Protein AF-A0AA40CIB0-F1 (afdb_monomer_lite)

Sequence (76 aa):
MREFLLPAQTHIKPRSLALSGIGGVGKTQTALESVYQSKTEFDIIFWAAADTLLKLNQAFASFGSALGLAIGVTGW

Structure (mmCIF, N/CA/C/O backbone):
data_AF-A0AA40CIB0-F1
#
_entry.id   AF-A0AA40CIB0-F1
#
loop_
_atom_site.group_PDB
_atom_site.id
_atom_site.type_symbol
_atom_site.label_atom_id
_atom_site.label_alt_id
_atom_site.label_comp_id
_atom_site.label_asym_id
_atom_site.label_entity_id
_atom_site.label_seq_id
_atom_site.pdbx_PDB_ins_code
_atom_site.Cartn_x
_atom_site.Cartn_y
_atom_site.Cartn_z
_atom_site.occupancy
_atom_site.B_iso_or_equiv
_atom_site.auth_seq_id
_atom_site.auth_comp_id
_atom_site.auth_asym_id
_atom_site.auth_atom_id
_atom_site.pdbx_PDB_model_num
ATOM 1 N N . MET A 1 1 ? -20.945 17.266 -4.332 1.00 50.91 1 MET A N 1
ATOM 2 C CA . MET A 1 1 ? -19.680 16.511 -4.121 1.00 50.91 1 MET A CA 1
ATOM 3 C C . MET A 1 1 ? -19.665 15.658 -2.835 1.00 50.91 1 MET A C 1
ATOM 5 O O . MET A 1 1 ? -18.644 15.054 -2.551 1.00 50.91 1 MET A O 1
ATOM 9 N N . ARG A 1 2 ? -20.770 15.546 -2.069 1.00 47.19 2 ARG A N 1
ATOM 10 C CA . ARG A 1 2 ? -20.856 14.737 -0.827 1.00 47.19 2 ARG A CA 1
ATOM 11 C C . ARG A 1 2 ? -21.729 13.475 -0.944 1.00 47.19 2 ARG A C 1
ATOM 13 O O . ARG A 1 2 ? -21.971 12.801 0.042 1.00 47.19 2 ARG A O 1
ATOM 20 N N . GLU A 1 3 ? -22.188 13.141 -2.146 1.00 52.22 3 GLU A N 1
ATOM 21 C CA . GLU A 1 3 ? -23.253 12.141 -2.341 1.00 52.22 3 GLU A CA 1
ATOM 22 C C . GLU A 1 3 ? -22.735 10.748 -2.723 1.00 52.22 3 GLU A C 1
ATOM 24 O O . GLU A 1 3 ? -23.512 9.816 -2.879 1.00 52.22 3 GLU A O 1
ATOM 29 N N . PHE A 1 4 ? -21.417 10.563 -2.842 1.00 54.59 4 PHE A N 1
ATOM 30 C CA . PHE A 1 4 ? -20.851 9.280 -3.271 1.00 54.59 4 PHE A CA 1
ATOM 31 C C . PHE A 1 4 ? -20.592 8.294 -2.116 1.00 54.59 4 PHE A C 1
ATOM 33 O O . PHE A 1 4 ? -20.173 7.164 -2.370 1.00 54.59 4 PHE A O 1
ATOM 40 N N . LEU A 1 5 ? -20.802 8.689 -0.854 1.00 53.53 5 LEU A N 1
ATOM 41 C CA . LEU A 1 5 ? -20.299 7.952 0.318 1.00 53.53 5 LEU A CA 1
ATOM 42 C C . LEU A 1 5 ? -21.363 7.278 1.202 1.00 53.53 5 LEU A C 1
ATOM 44 O O . LEU A 1 5 ? -21.031 6.881 2.310 1.00 53.53 5 LEU A O 1
ATOM 48 N N . LEU A 1 6 ? -22.607 7.080 0.748 1.00 52.47 6 LEU A N 1
ATOM 49 C CA . LEU A 1 6 ? -23.583 6.294 1.524 1.00 52.47 6 LEU A CA 1
ATOM 50 C C . LEU A 1 6 ? -24.090 5.063 0.752 1.00 5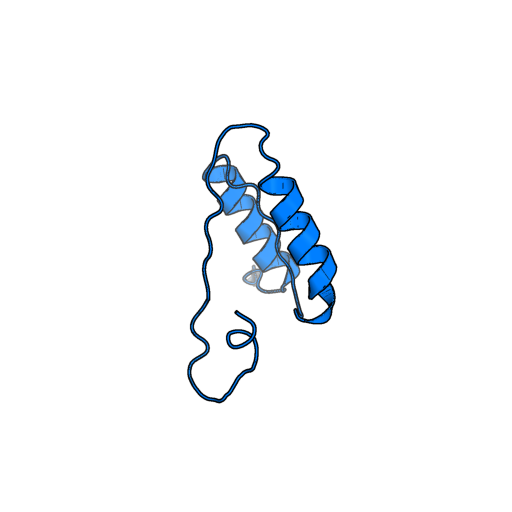2.47 6 LEU A C 1
ATOM 52 O O . LEU A 1 6 ? -24.449 5.186 -0.422 1.00 52.47 6 LEU A O 1
ATOM 56 N N . PRO A 1 7 ? -24.121 3.870 1.379 1.00 55.03 7 PRO A N 1
ATOM 57 C CA . PRO A 1 7 ? -24.465 2.627 0.707 1.00 55.03 7 PRO A CA 1
ATOM 58 C C . PRO A 1 7 ? -25.982 2.412 0.722 1.00 55.03 7 PRO A C 1
ATOM 60 O O . PRO A 1 7 ? -26.539 1.816 1.640 1.00 55.03 7 PRO A O 1
ATOM 63 N N . ALA A 1 8 ? -26.663 2.865 -0.329 1.00 48.34 8 ALA A N 1
ATOM 64 C CA . ALA A 1 8 ? -28.004 2.391 -0.653 1.00 48.34 8 ALA A CA 1
ATOM 65 C C . ALA A 1 8 ? -27.893 1.197 -1.620 1.00 48.34 8 ALA A C 1
ATOM 67 O O . ALA A 1 8 ? -27.731 1.376 -2.818 1.00 48.34 8 ALA A O 1
ATOM 68 N N . GLN A 1 9 ? -27.916 -0.003 -1.035 1.00 54.88 9 GLN A N 1
ATOM 69 C CA . GLN A 1 9 ? -28.302 -1.315 -1.580 1.00 54.88 9 GLN A CA 1
ATOM 70 C C . GLN A 1 9 ? -27.802 -1.769 -2.982 1.00 54.88 9 GLN A C 1
ATOM 72 O O . GLN A 1 9 ? -28.080 -1.189 -4.025 1.00 54.88 9 GLN A O 1
ATOM 77 N N . THR A 1 10 ? -27.190 -2.966 -2.975 1.00 51.31 10 THR A N 1
ATOM 78 C CA . THR A 1 10 ? -27.199 -3.987 -4.051 1.00 51.31 10 THR A CA 1
ATOM 79 C C . THR A 1 10 ? -26.443 -3.708 -5.354 1.00 51.31 10 THR A C 1
ATOM 81 O O . THR A 1 10 ? -26.999 -3.752 -6.440 1.00 51.31 10 THR A O 1
ATOM 84 N N . HIS A 1 11 ? -25.132 -3.505 -5.236 1.00 53.25 11 HIS A N 1
ATOM 85 C CA . HIS A 1 11 ? -24.079 -4.091 -6.082 1.00 53.25 11 HIS A CA 1
ATOM 86 C C . HIS A 1 11 ? -22.763 -3.575 -5.490 1.00 53.25 11 HIS A C 1
ATOM 88 O O . HIS A 1 11 ? -22.462 -2.387 -5.605 1.00 53.25 11 HIS A O 1
ATOM 94 N N . ILE A 1 12 ? -21.976 -4.427 -4.824 1.00 61.81 12 ILE A N 1
ATOM 95 C CA . ILE A 1 12 ? -20.650 -4.025 -4.326 1.00 61.81 12 ILE A CA 1
ATOM 96 C C . ILE A 1 12 ? -19.718 -3.960 -5.539 1.00 61.81 12 ILE A C 1
ATOM 98 O O . ILE A 1 12 ? -18.960 -4.883 -5.824 1.00 61.81 12 ILE A O 1
ATOM 102 N N . LYS A 1 13 ? -19.842 -2.898 -6.339 1.00 75.38 13 LYS A N 1
ATOM 103 C CA . LYS A 1 13 ? -18.935 -2.650 -7.453 1.00 75.38 13 LYS A CA 1
ATOM 104 C C . LYS A 1 13 ? -17.642 -2.072 -6.875 1.00 75.38 13 LYS A C 1
ATOM 106 O O . LYS A 1 13 ? -17.708 -1.032 -6.213 1.00 75.38 13 LYS A O 1
ATOM 111 N N . PRO A 1 14 ? -16.476 -2.689 -7.131 1.00 80.50 14 PRO A N 1
ATOM 112 C CA . PRO A 1 14 ? -15.212 -2.115 -6.701 1.00 80.50 14 PRO A CA 1
ATOM 113 C C . PRO A 1 14 ? -15.032 -0.736 -7.346 1.00 80.50 14 PRO A C 1
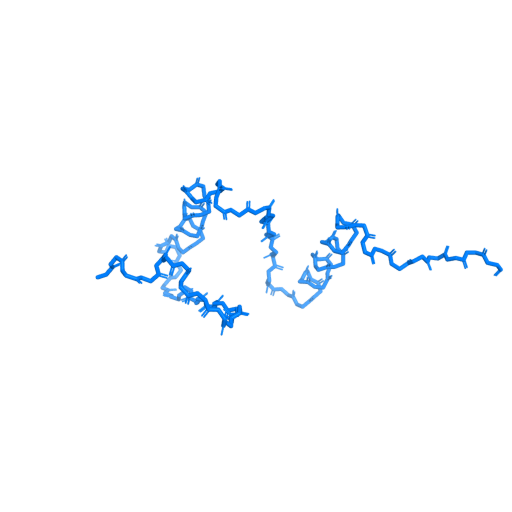ATOM 115 O O . PRO A 1 14 ? -15.259 -0.555 -8.547 1.00 80.50 14 PRO A O 1
ATOM 118 N N . ARG A 1 15 ? -14.650 0.252 -6.534 1.00 88.69 15 ARG A N 1
ATOM 119 C CA . ARG A 1 15 ? -14.290 1.596 -6.998 1.00 88.69 15 ARG A CA 1
ATOM 120 C C . ARG A 1 15 ? -12.783 1.639 -7.231 1.00 88.69 15 ARG A C 1
ATOM 122 O O . ARG A 1 15 ? -12.022 1.148 -6.406 1.00 88.69 15 ARG A O 1
ATOM 129 N N . SER A 1 16 ? -12.359 2.226 -8.346 1.00 89.94 16 SER A N 1
ATOM 130 C CA . SER A 1 16 ? -10.947 2.417 -8.685 1.00 89.94 16 SER A CA 1
ATOM 131 C C . SER A 1 16 ? -10.703 3.886 -9.012 1.00 89.94 16 SER A C 1
ATOM 133 O O . SER A 1 16 ? -11.531 4.520 -9.668 1.00 89.94 16 SER A O 1
ATOM 135 N N . LEU A 1 17 ? -9.586 4.424 -8.527 1.00 91.12 17 LEU A N 1
ATOM 136 C CA . LEU A 1 17 ? -9.156 5.800 -8.745 1.00 91.12 17 LEU A CA 1
ATOM 137 C C . LEU A 1 17 ? -7.665 5.797 -9.085 1.00 91.12 17 LEU A C 1
ATOM 139 O O . LEU A 1 17 ? -6.875 5.156 -8.395 1.00 91.12 17 LEU A O 1
ATOM 143 N N . ALA A 1 18 ? -7.282 6.544 -10.119 1.00 92.00 18 ALA A N 1
ATOM 144 C CA . ALA A 1 18 ? -5.888 6.774 -10.476 1.00 92.00 18 ALA A CA 1
ATOM 145 C C . ALA A 1 18 ? -5.510 8.232 -10.185 1.00 92.00 18 ALA A C 1
ATOM 147 O O . ALA A 1 18 ? -6.201 9.155 -10.614 1.00 92.00 18 ALA A O 1
ATOM 148 N N . LEU A 1 19 ? -4.399 8.439 -9.475 1.00 91.38 19 LEU A N 1
ATOM 149 C CA . LEU A 1 19 ? -3.802 9.759 -9.268 1.00 91.38 19 LEU A CA 1
ATOM 150 C C . LEU A 1 19 ? -2.639 9.935 -10.250 1.00 91.38 19 LEU A C 1
ATOM 152 O O . LEU A 1 19 ? -1.633 9.233 -10.157 1.00 91.38 19 LEU A O 1
ATOM 156 N N . SER A 1 20 ? -2.755 10.885 -11.178 1.00 91.25 20 SER A N 1
ATOM 157 C CA . SER A 1 20 ? -1.742 11.181 -12.200 1.00 91.25 20 SER A CA 1
ATOM 158 C C . SER A 1 20 ? -1.342 12.654 -12.181 1.00 91.25 20 SER A C 1
ATOM 160 O O . SER A 1 20 ? -2.167 13.522 -11.919 1.00 91.25 20 SER A O 1
ATOM 162 N N . GLY A 1 21 ? -0.077 12.948 -12.474 1.00 90.88 21 GLY A N 1
ATOM 163 C CA . GLY A 1 21 ? 0.450 14.312 -12.473 1.00 90.88 21 GLY A CA 1
ATOM 164 C C . GLY A 1 21 ? 1.972 14.334 -12.416 1.00 90.88 21 GLY A C 1
ATOM 165 O O . GLY A 1 21 ? 2.608 13.282 -12.290 1.00 90.88 21 GLY A O 1
ATOM 166 N N . ILE A 1 22 ? 2.545 15.534 -12.464 1.00 93.12 22 ILE A N 1
ATOM 167 C CA . ILE A 1 22 ? 3.996 15.771 -12.482 1.00 93.12 22 ILE A CA 1
ATOM 168 C C . ILE A 1 22 ? 4.684 15.084 -11.283 1.00 93.12 22 ILE A C 1
ATOM 170 O O . ILE A 1 22 ? 4.085 14.864 -10.222 1.00 93.12 22 ILE A O 1
ATOM 174 N N . GLY A 1 23 ? 5.938 14.665 -11.465 1.00 90.69 23 GLY A N 1
ATOM 175 C CA . GLY A 1 23 ? 6.765 14.128 -10.381 1.00 90.69 23 GLY A CA 1
ATOM 176 C C . GLY A 1 23 ? 6.830 15.102 -9.200 1.00 90.69 23 GLY A C 1
ATOM 177 O O . GLY A 1 23 ? 6.875 16.310 -9.392 1.00 90.69 23 GLY A O 1
ATOM 178 N N . GLY A 1 24 ? 6.772 14.593 -7.969 1.00 90.62 24 GLY A N 1
ATOM 179 C CA . GLY A 1 24 ? 6.866 15.437 -6.770 1.00 90.62 24 GLY A CA 1
ATOM 180 C C . GLY A 1 24 ? 5.612 16.239 -6.392 1.00 90.62 24 GLY A C 1
ATOM 181 O O . GLY A 1 24 ? 5.603 16.828 -5.323 1.00 90.62 24 GLY A O 1
ATOM 182 N N . VAL A 1 25 ? 4.517 16.205 -7.167 1.00 92.38 25 VAL A N 1
ATOM 183 C CA . VAL A 1 25 ? 3.260 16.932 -6.840 1.00 92.38 25 VAL A CA 1
ATOM 184 C C . VAL A 1 25 ? 2.513 16.400 -5.596 1.00 92.38 25 VAL A C 1
ATOM 186 O O . VAL A 1 25 ? 1.439 16.880 -5.263 1.00 92.38 25 VAL A O 1
ATOM 189 N N . GLY A 1 26 ? 3.048 15.379 -4.917 1.00 92.81 26 GLY A N 1
ATOM 190 C CA . GLY A 1 26 ? 2.470 14.861 -3.671 1.00 92.81 26 GLY A CA 1
ATOM 191 C C . GLY A 1 26 ? 1.455 13.722 -3.813 1.00 92.81 26 GLY A C 1
ATOM 192 O O . GLY A 1 26 ? 0.843 13.356 -2.822 1.00 92.81 26 GLY A O 1
ATOM 193 N N . LYS A 1 27 ? 1.305 13.090 -4.989 1.00 95.00 27 LYS A N 1
ATOM 194 C CA . LYS A 1 27 ? 0.330 11.992 -5.228 1.00 95.00 27 LYS A CA 1
ATOM 195 C C . LYS A 1 27 ? 0.334 10.906 -4.142 1.00 95.00 27 LYS A C 1
ATOM 197 O O . LYS A 1 27 ? -0.717 10.535 -3.630 1.00 95.00 27 LYS A O 1
ATOM 202 N N . THR A 1 28 ? 1.523 10.420 -3.779 1.00 92.25 28 THR A N 1
ATOM 203 C CA . THR A 1 28 ? 1.693 9.402 -2.731 1.00 92.25 28 THR A CA 1
ATOM 204 C C . THR A 1 28 ? 1.255 9.922 -1.364 1.00 92.25 28 THR A C 1
ATOM 206 O O . THR A 1 28 ? 0.611 9.201 -0.611 1.00 92.25 28 THR A O 1
ATOM 209 N N . GLN A 1 29 ? 1.560 11.183 -1.055 1.00 93.12 29 GLN A N 1
ATOM 210 C CA . GLN A 1 29 ? 1.193 11.810 0.212 1.00 93.12 29 GLN A CA 1
ATOM 211 C C . GLN A 1 29 ? -0.320 12.026 0.316 1.00 93.12 29 GLN A C 1
ATOM 213 O O . GLN A 1 29 ? -0.897 11.7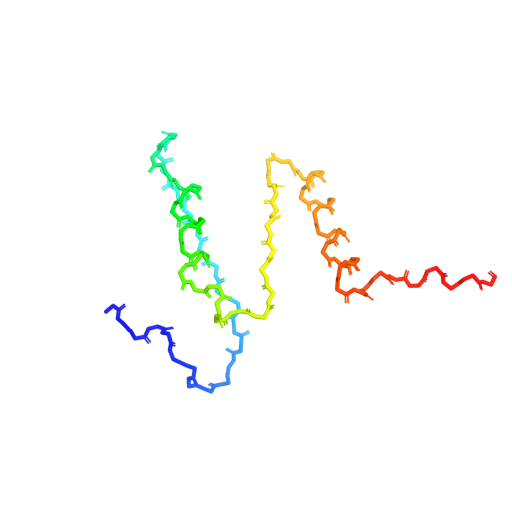15 1.352 1.00 93.12 29 GLN A O 1
ATOM 218 N N . THR A 1 30 ? -0.976 12.458 -0.764 1.00 93.56 30 THR A N 1
ATOM 219 C CA . THR A 1 30 ? -2.441 12.584 -0.824 1.00 93.56 30 THR A CA 1
ATOM 220 C C . THR A 1 30 ? -3.133 11.233 -0.624 1.00 93.56 30 THR A C 1
ATOM 222 O O . THR A 1 30 ? -4.105 11.145 0.121 1.00 93.56 30 THR A O 1
ATOM 225 N N . ALA A 1 31 ? -2.629 10.162 -1.249 1.00 92.25 31 ALA A N 1
ATOM 226 C CA . ALA A 1 31 ? -3.175 8.819 -1.051 1.00 92.25 31 ALA A CA 1
ATOM 227 C C . ALA A 1 31 ? -3.039 8.357 0.410 1.00 92.25 31 ALA A C 1
ATOM 229 O O . ALA A 1 31 ? -3.997 7.840 0.981 1.00 92.25 31 ALA A O 1
ATOM 230 N N . LEU A 1 32 ? -1.876 8.586 1.032 1.00 93.25 32 LEU A N 1
ATOM 231 C CA . LEU A 1 32 ? -1.651 8.264 2.443 1.00 93.25 32 LEU A CA 1
ATOM 232 C C . LEU A 1 32 ? -2.581 9.054 3.367 1.00 93.25 32 LEU A C 1
ATOM 234 O O . LEU A 1 32 ? -3.203 8.470 4.249 1.00 93.25 32 LEU A O 1
ATOM 238 N N . GLU A 1 33 ? -2.710 10.362 3.158 1.00 93.31 33 GLU A N 1
ATOM 239 C CA . GLU A 1 33 ? -3.604 11.209 3.948 1.00 93.31 33 GLU A CA 1
ATOM 240 C C . GLU A 1 33 ? -5.060 10.733 3.862 1.00 93.31 33 GLU A C 1
ATOM 242 O O . GLU A 1 33 ? -5.714 10.587 4.895 1.00 93.31 33 GLU A O 1
ATOM 247 N N . SER A 1 34 ? -5.542 10.405 2.659 1.00 90.19 34 SER A N 1
ATOM 248 C CA . SER A 1 34 ? -6.892 9.860 2.469 1.00 90.19 34 SER A CA 1
ATOM 249 C C . SER A 1 34 ? -7.101 8.559 3.243 1.00 90.19 34 SER A C 1
ATOM 251 O O . SER A 1 34 ? -8.155 8.370 3.847 1.00 90.19 34 SER A O 1
ATOM 253 N N . VAL A 1 35 ? -6.103 7.671 3.256 1.00 92.12 35 VAL A N 1
ATOM 254 C CA . VAL A 1 35 ? -6.158 6.427 4.033 1.00 92.12 35 VAL A CA 1
ATOM 255 C C . VAL A 1 35 ? -6.213 6.727 5.528 1.00 92.12 35 VAL A C 1
ATOM 257 O O . VAL A 1 35 ? -7.033 6.146 6.230 1.00 92.12 35 VAL A O 1
ATOM 260 N N . TYR A 1 36 ? -5.385 7.645 6.030 1.00 91.94 36 TYR A N 1
ATOM 261 C CA . TYR A 1 36 ? -5.377 7.993 7.453 1.00 91.94 36 TYR A CA 1
ATOM 262 C C . TYR A 1 36 ? -6.694 8.617 7.924 1.00 91.94 36 TYR A C 1
ATOM 264 O O . TYR A 1 36 ? -7.127 8.311 9.037 1.00 91.94 36 TYR A O 1
ATOM 272 N N . GLN A 1 37 ? -7.326 9.455 7.097 1.00 91.06 37 GLN A N 1
ATOM 273 C CA . GLN A 1 37 ? -8.609 10.091 7.414 1.00 91.06 37 GLN A CA 1
ATOM 274 C C . GLN A 1 37 ? -9.765 9.083 7.458 1.00 91.06 37 GLN A C 1
ATOM 276 O O . GLN A 1 37 ? -10.617 9.186 8.336 1.00 91.06 37 GLN A O 1
ATOM 281 N N . SER A 1 38 ? -9.755 8.083 6.574 1.00 87.75 38 SER A N 1
ATOM 282 C CA . SER A 1 38 ? -10.836 7.095 6.442 1.00 87.75 38 SER A CA 1
ATOM 283 C C . SER A 1 38 ? -10.492 5.712 6.995 1.00 87.75 38 SER A C 1
ATOM 285 O O . SER A 1 38 ? -11.218 4.752 6.756 1.00 87.75 38 SER A O 1
ATOM 287 N N . LYS A 1 39 ? -9.399 5.561 7.753 1.00 87.69 39 LYS A N 1
ATOM 288 C CA . LYS A 1 39 ? -8.922 4.242 8.216 1.00 87.69 39 LYS A CA 1
ATOM 289 C C . LYS A 1 39 ? -9.953 3.453 9.025 1.00 87.69 39 LYS A C 1
ATOM 291 O O . LYS A 1 39 ? -9.880 2.236 9.068 1.00 87.69 39 LYS A O 1
ATOM 296 N N . THR A 1 40 ? -10.878 4.142 9.695 1.00 90.81 40 THR A N 1
ATOM 297 C CA . THR A 1 40 ? -11.935 3.528 10.512 1.00 90.81 40 THR A CA 1
ATOM 298 C C . THR A 1 40 ? -13.124 3.044 9.685 1.00 90.81 40 THR A C 1
ATOM 300 O O . THR A 1 40 ? -14.007 2.394 10.228 1.00 90.81 40 THR A O 1
ATOM 303 N N . GLU A 1 41 ? -13.173 3.385 8.397 1.00 90.94 41 GLU A N 1
ATOM 304 C CA . GLU A 1 41 ? -14.246 3.014 7.468 1.00 90.94 41 GLU A CA 1
ATOM 305 C C . GLU A 1 41 ? -13.945 1.707 6.714 1.00 90.94 41 GLU A C 1
ATOM 307 O O . GLU A 1 41 ? -14.805 1.205 5.993 1.00 90.94 41 GLU A O 1
ATOM 312 N N . PHE A 1 42 ? -12.736 1.154 6.865 1.00 89.12 42 PHE A N 1
ATOM 313 C CA . PHE A 1 42 ? -12.290 -0.057 6.179 1.00 89.12 42 PHE A CA 1
ATOM 314 C C . PHE A 1 42 ? -11.836 -1.115 7.182 1.00 89.12 42 PHE A C 1
ATOM 316 O O . PHE A 1 42 ? -11.060 -0.818 8.087 1.00 89.12 42 PHE A O 1
ATOM 323 N N . ASP A 1 43 ? -12.245 -2.367 6.969 1.00 91.56 43 ASP A N 1
ATOM 324 C CA . ASP A 1 43 ? -11.796 -3.493 7.796 1.00 91.56 43 ASP A CA 1
ATOM 325 C C . ASP A 1 43 ? -10.299 -3.778 7.603 1.00 91.56 43 ASP A C 1
ATOM 327 O O . ASP A 1 43 ? -9.587 -4.125 8.545 1.00 91.56 43 ASP A O 1
ATOM 331 N N . ILE A 1 44 ? -9.817 -3.652 6.360 1.00 91.69 44 ILE A N 1
ATOM 332 C CA . ILE A 1 44 ? -8.450 -3.996 5.962 1.00 91.69 44 ILE A CA 1
ATOM 333 C C . ILE A 1 44 ? -7.969 -3.030 4.879 1.00 91.69 44 ILE A C 1
ATOM 335 O O . ILE A 1 44 ? -8.673 -2.760 3.906 1.00 91.69 44 ILE A O 1
ATOM 339 N N . ILE A 1 45 ? -6.735 -2.547 5.025 1.00 93.06 45 ILE A N 1
ATOM 340 C CA . ILE A 1 45 ? -6.056 -1.701 4.040 1.00 93.06 45 ILE A CA 1
ATOM 341 C C . ILE A 1 45 ? -4.767 -2.397 3.605 1.00 93.06 45 ILE A C 1
ATOM 343 O O . ILE A 1 45 ? -3.900 -2.687 4.428 1.00 93.06 45 ILE A O 1
ATOM 347 N N . PHE A 1 46 ? -4.621 -2.621 2.298 1.00 93.75 46 PHE A N 1
ATOM 348 C CA . PHE A 1 46 ? -3.403 -3.163 1.701 1.00 93.75 46 PHE A CA 1
ATOM 349 C C . PHE A 1 46 ? -2.627 -2.081 0.959 1.00 93.75 46 PHE A C 1
ATOM 351 O O . PHE A 1 46 ? -3.194 -1.318 0.178 1.00 93.75 46 PHE A O 1
ATOM 358 N N . TRP A 1 47 ? -1.312 -2.051 1.167 1.00 93.12 47 TRP A N 1
ATOM 359 C CA . TRP A 1 47 ? -0.402 -1.151 0.467 1.00 93.12 47 TRP A CA 1
ATOM 360 C C . TRP A 1 47 ? 0.616 -1.961 -0.334 1.00 93.12 47 TRP A C 1
ATOM 362 O O . TRP A 1 47 ? 1.414 -2.699 0.240 1.00 93.12 47 TRP A O 1
ATOM 372 N N . ALA A 1 48 ? 0.588 -1.835 -1.662 1.00 94.38 48 ALA A N 1
ATOM 373 C CA . ALA A 1 48 ? 1.473 -2.566 -2.565 1.00 94.38 48 ALA A CA 1
ATOM 374 C C . ALA A 1 48 ? 2.382 -1.612 -3.342 1.00 94.38 48 ALA A C 1
ATOM 376 O O . ALA A 1 48 ? 1.916 -0.652 -3.954 1.00 94.38 48 ALA A O 1
ATOM 377 N N . ALA A 1 49 ? 3.678 -1.920 -3.377 1.00 92.19 49 ALA A N 1
ATOM 378 C CA . ALA A 1 49 ? 4.591 -1.292 -4.323 1.00 92.19 49 ALA A CA 1
ATOM 379 C C . ALA A 1 49 ? 4.364 -1.891 -5.720 1.00 92.19 49 ALA A C 1
ATOM 381 O O . ALA A 1 49 ? 4.533 -3.094 -5.920 1.00 92.19 49 ALA A O 1
ATOM 382 N N . ALA A 1 50 ? 3.993 -1.047 -6.682 1.00 90.88 50 ALA A N 1
ATOM 383 C CA . ALA A 1 50 ? 3.651 -1.457 -8.045 1.00 90.88 50 ALA A CA 1
ATOM 384 C C . ALA A 1 50 ? 4.704 -1.042 -9.090 1.00 90.88 50 ALA A C 1
ATOM 386 O O . ALA A 1 50 ? 4.410 -1.033 -10.281 1.00 90.88 50 ALA A O 1
ATOM 387 N N . ASP A 1 51 ? 5.932 -0.704 -8.670 1.00 91.44 51 ASP A N 1
ATOM 388 C CA . ASP A 1 51 ? 7.001 -0.281 -9.593 1.00 91.44 51 ASP A CA 1
ATOM 389 C C . ASP A 1 51 ? 7.382 -1.381 -10.597 1.00 91.44 51 ASP A C 1
ATOM 391 O O . ASP A 1 51 ? 7.829 -1.097 -11.704 1.00 91.44 51 ASP A O 1
ATOM 395 N N . THR A 1 52 ? 7.239 -2.650 -10.198 1.00 96.44 52 THR A N 1
ATOM 396 C CA . THR A 1 52 ? 7.485 -3.818 -11.049 1.00 96.44 52 THR A CA 1
ATOM 397 C C . THR A 1 52 ? 6.435 -4.897 -10.801 1.00 96.44 52 THR A C 1
ATOM 399 O O . THR A 1 52 ? 5.908 -5.029 -9.693 1.00 96.44 52 THR A O 1
ATOM 402 N N . LEU A 1 53 ? 6.179 -5.728 -11.816 1.00 95.69 53 LEU A N 1
ATOM 403 C CA . LEU A 1 53 ? 5.272 -6.876 -11.698 1.00 95.69 53 LEU A CA 1
ATOM 404 C C . LEU A 1 53 ? 5.699 -7.846 -10.586 1.00 95.69 53 LEU A C 1
ATOM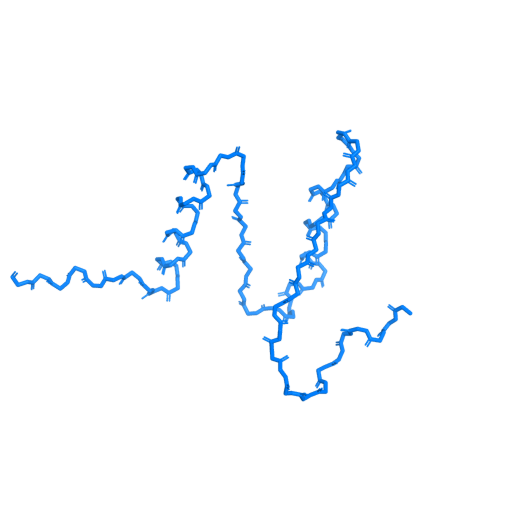 406 O O . LEU A 1 53 ? 4.852 -8.376 -9.875 1.00 95.69 53 LEU A O 1
ATOM 410 N N . LEU A 1 54 ? 7.008 -8.046 -10.400 1.00 96.06 54 LEU A N 1
ATOM 411 C CA . LEU A 1 54 ? 7.535 -8.918 -9.351 1.00 96.06 54 LEU A CA 1
ATOM 412 C C . LEU A 1 54 ? 7.167 -8.411 -7.950 1.00 96.06 54 LEU A C 1
ATOM 414 O O . LEU A 1 54 ? 6.641 -9.182 -7.151 1.00 96.06 54 LEU A O 1
ATOM 418 N N . LYS A 1 55 ? 7.401 -7.121 -7.669 1.00 95.94 55 LYS A N 1
ATOM 419 C CA . LYS A 1 55 ? 7.057 -6.510 -6.374 1.00 95.94 55 LYS A CA 1
ATOM 420 C C . LYS A 1 55 ? 5.557 -6.577 -6.108 1.00 95.94 55 LYS A C 1
ATOM 422 O O . LYS A 1 55 ? 5.144 -6.905 -4.998 1.00 95.94 55 LYS A O 1
ATOM 427 N N . LEU A 1 56 ? 4.753 -6.322 -7.140 1.00 95.75 56 LEU A N 1
ATOM 428 C CA . LEU A 1 56 ? 3.302 -6.387 -7.039 1.00 95.75 56 LEU A CA 1
ATOM 429 C C . LEU A 1 56 ? 2.831 -7.807 -6.695 1.00 95.75 56 LEU A C 1
ATOM 431 O O . LEU A 1 56 ? 2.069 -7.985 -5.748 1.00 95.75 56 LEU A O 1
ATOM 435 N N . ASN A 1 57 ? 3.336 -8.824 -7.399 1.00 95.12 57 ASN A N 1
ATOM 436 C CA . ASN A 1 57 ? 3.000 -10.227 -7.133 1.00 95.12 57 ASN A CA 1
ATOM 437 C C . ASN A 1 57 ? 3.417 -10.669 -5.722 1.00 95.12 57 ASN A C 1
ATOM 439 O O . ASN A 1 57 ? 2.656 -11.356 -5.042 1.00 95.12 57 ASN A O 1
ATOM 443 N N . GLN A 1 58 ? 4.597 -10.249 -5.257 1.00 94.94 58 GLN A N 1
ATOM 444 C CA . GLN A 1 58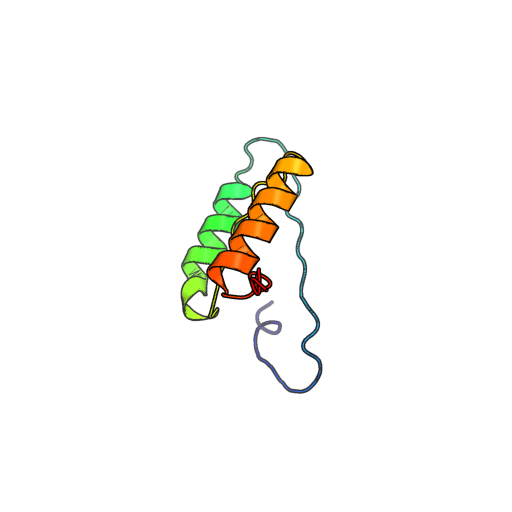 ? 5.060 -10.519 -3.891 1.00 94.94 58 GLN A CA 1
ATOM 445 C C . GLN A 1 58 ? 4.147 -9.876 -2.838 1.00 94.94 58 GLN A C 1
ATOM 447 O O . GLN A 1 58 ? 3.808 -10.521 -1.842 1.00 94.94 58 GLN A O 1
ATOM 452 N N . ALA A 1 59 ? 3.710 -8.633 -3.064 1.00 95.75 59 ALA A N 1
ATOM 453 C CA . ALA A 1 59 ? 2.758 -7.959 -2.188 1.00 95.75 59 ALA A CA 1
ATOM 454 C C . ALA A 1 59 ? 1.417 -8.712 -2.140 1.00 95.75 59 ALA A C 1
ATOM 456 O O . ALA A 1 59 ? 0.943 -9.033 -1.054 1.00 95.75 59 ALA A O 1
ATOM 457 N N . PHE A 1 60 ? 0.863 -9.100 -3.294 1.00 93.69 60 PHE A N 1
ATOM 458 C CA . PHE A 1 60 ? -0.376 -9.885 -3.366 1.00 93.69 60 PHE A CA 1
ATOM 459 C C . PHE A 1 60 ? -0.288 -11.229 -2.635 1.00 93.69 60 PHE A C 1
ATOM 461 O O . PHE A 1 60 ? -1.196 -11.568 -1.876 1.00 93.69 60 PHE A O 1
ATOM 468 N N . ALA A 1 61 ? 0.804 -11.977 -2.813 1.00 93.12 61 ALA A N 1
ATOM 469 C CA . ALA A 1 61 ? 1.018 -13.232 -2.092 1.00 93.12 61 ALA A CA 1
ATOM 470 C C . ALA A 1 61 ? 1.068 -13.009 -0.570 1.00 93.12 61 ALA A C 1
ATOM 472 O O . ALA A 1 61 ? 0.481 -13.770 0.202 1.00 93.12 61 ALA A O 1
ATOM 473 N N . SER A 1 62 ? 1.717 -11.923 -0.142 1.00 93.56 62 SER A N 1
ATOM 474 C CA . SER A 1 62 ? 1.809 -11.546 1.270 1.00 93.56 62 SER A CA 1
ATOM 475 C C . SER A 1 62 ? 0.443 -11.161 1.846 1.00 93.56 62 SER A C 1
ATOM 477 O O . SER A 1 62 ? 0.139 -11.535 2.976 1.00 93.56 62 SER A O 1
ATOM 479 N N . PHE A 1 63 ? -0.414 -10.488 1.069 1.00 94.94 63 PHE A N 1
ATOM 480 C CA . PHE A 1 63 ? -1.794 -10.186 1.466 1.00 94.94 63 PHE A CA 1
ATOM 481 C C . PHE A 1 63 ? -2.623 -11.456 1.639 1.00 94.94 63 PHE A C 1
ATOM 483 O O . PHE A 1 63 ? -3.318 -11.594 2.640 1.00 94.94 63 PHE A O 1
ATOM 490 N N . GLY A 1 64 ? -2.507 -12.411 0.710 1.00 92.12 64 GLY A N 1
ATOM 491 C CA . GLY A 1 64 ? -3.163 -13.714 0.834 1.00 92.12 64 GLY A CA 1
ATOM 492 C C . GLY A 1 64 ? -2.742 -14.447 2.109 1.00 92.12 64 GLY A C 1
ATOM 493 O O . GLY A 1 64 ? -3.593 -14.931 2.849 1.00 92.12 64 GLY A O 1
ATOM 494 N N . SER A 1 65 ? -1.443 -14.452 2.417 1.00 91.19 65 SER A N 1
ATOM 495 C CA . SER A 1 65 ? -0.923 -15.026 3.664 1.00 91.19 65 SER A CA 1
ATOM 496 C C . SER A 1 65 ? -1.465 -14.312 4.911 1.00 91.19 65 SER A C 1
ATOM 498 O O . SER A 1 65 ? -1.953 -14.968 5.828 1.00 91.19 65 SER A O 1
ATOM 500 N N . ALA A 1 66 ? -1.473 -12.974 4.921 1.00 90.94 66 ALA A N 1
ATOM 501 C CA . ALA A 1 66 ? -1.997 -12.174 6.032 1.00 90.94 66 ALA A CA 1
ATOM 502 C C . ALA A 1 66 ? -3.503 -12.385 6.271 1.00 90.94 66 ALA A C 1
ATOM 504 O O . ALA A 1 66 ? -3.967 -12.291 7.404 1.00 90.94 66 ALA A O 1
ATOM 505 N N . LEU A 1 67 ? -4.257 -12.700 5.216 1.00 92.94 67 LEU A N 1
ATOM 506 C CA . LEU A 1 67 ? -5.676 -13.056 5.285 1.00 92.94 67 LEU A CA 1
ATOM 507 C C . LEU A 1 67 ? -5.921 -14.521 5.686 1.00 92.94 67 LEU A C 1
ATOM 509 O O . LEU A 1 67 ? -7.074 -14.937 5.774 1.00 92.94 67 LEU A O 1
ATOM 513 N N . GLY A 1 68 ? -4.870 -15.324 5.881 1.00 90.56 68 GLY A N 1
ATOM 514 C CA . GLY A 1 68 ? -4.996 -16.763 6.124 1.00 90.56 68 GLY A CA 1
ATOM 515 C C . GLY A 1 68 ? -5.453 -17.556 4.894 1.00 90.56 68 GLY A C 1
ATOM 516 O O . GLY A 1 68 ? -5.863 -18.704 5.021 1.00 90.56 68 GLY A O 1
ATOM 517 N N . LEU A 1 69 ? -5.374 -16.965 3.699 1.00 86.69 69 LEU A N 1
ATOM 518 C CA . LEU A 1 69 ? -5.734 -17.595 2.424 1.00 86.69 69 LEU A CA 1
ATOM 519 C C . LEU A 1 69 ? -4.585 -18.407 1.822 1.00 86.69 69 LEU A C 1
ATOM 521 O O . LEU A 1 69 ? -4.707 -18.888 0.695 1.00 86.69 69 LEU A O 1
ATOM 525 N N . ALA A 1 70 ? -3.456 -18.524 2.529 1.00 69.69 70 ALA A N 1
ATOM 526 C CA . ALA A 1 70 ? -2.369 -19.390 2.110 1.00 69.69 70 ALA A CA 1
ATOM 527 C C . ALA A 1 70 ? -2.933 -20.797 1.890 1.00 69.69 70 ALA A C 1
ATOM 529 O O . ALA A 1 70 ? -3.377 -21.461 2.828 1.00 69.69 70 ALA A O 1
ATOM 530 N N . ILE A 1 71 ? -2.947 -21.209 0.620 1.00 61.50 71 ILE A N 1
ATOM 531 C CA . ILE A 1 71 ? -3.312 -22.555 0.206 1.00 61.50 71 ILE A CA 1
ATOM 532 C C . ILE A 1 71 ? -2.534 -23.529 1.079 1.00 61.50 71 ILE A C 1
ATOM 534 O O . ILE A 1 71 ? -1.308 -23.448 1.180 1.00 61.50 71 ILE A O 1
ATOM 538 N N . GLY A 1 72 ? -3.261 -24.407 1.765 1.00 54.56 72 GLY A N 1
ATOM 539 C CA . GLY A 1 72 ? -2.647 -25.472 2.523 1.00 54.56 72 GLY A CA 1
ATOM 540 C C . GLY A 1 72 ? -1.681 -26.207 1.607 1.00 54.56 72 GLY A C 1
ATOM 541 O O . GLY A 1 72 ? -2.093 -26.873 0.660 1.00 54.56 72 GLY A O 1
ATOM 542 N N . VAL A 1 73 ? -0.392 -26.142 1.926 1.00 60.16 73 VAL A N 1
ATOM 543 C CA . VAL A 1 73 ? 0.455 -27.319 1.770 1.00 60.16 73 VAL A CA 1
ATOM 544 C C . VAL A 1 73 ? -0.113 -28.329 2.766 1.00 60.16 73 VAL A C 1
ATOM 546 O O . VAL A 1 73 ? 0.360 -28.478 3.888 1.00 60.16 73 VAL A O 1
ATOM 549 N N . THR A 1 74 ? -1.238 -28.946 2.402 1.00 48.00 74 THR A N 1
ATOM 550 C CA . THR A 1 74 ? -1.698 -30.183 3.016 1.00 48.00 74 THR A CA 1
ATOM 551 C C . THR A 1 74 ? -0.646 -31.210 2.655 1.00 48.00 74 THR A C 1
ATOM 553 O O . THR A 1 74 ? -0.658 -31.755 1.555 1.00 48.00 74 THR A O 1
ATOM 556 N N . GLY A 1 75 ? 0.318 -31.380 3.557 1.00 52.97 75 GLY A N 1
ATOM 557 C CA . GLY A 1 75 ? 1.239 -32.498 3.526 1.00 52.97 75 GLY A CA 1
ATOM 558 C C . GLY A 1 75 ? 0.448 -33.793 3.654 1.00 52.97 75 GLY A C 1
ATOM 559 O O . GLY A 1 75 ? -0.166 -34.038 4.692 1.00 52.97 75 GLY A O 1
ATOM 560 N N . TRP A 1 76 ? 0.475 -34.571 2.579 1.00 47.69 76 TRP A N 1
ATOM 561 C CA . TRP A 1 76 ? 0.371 -36.023 2.552 1.00 47.69 76 TRP A CA 1
ATOM 562 C C . TRP A 1 76 ? 1.484 -36.518 1.634 1.00 47.69 76 TRP A C 1
ATOM 564 O O . TRP A 1 76 ? 1.686 -35.870 0.578 1.00 47.69 76 TRP A O 1
#

InterPro domains:
  IPR027417 P-loop containing nucleoside triphosphate hydrolase [G3DSA:3.40.50.300] (1-74)
  IP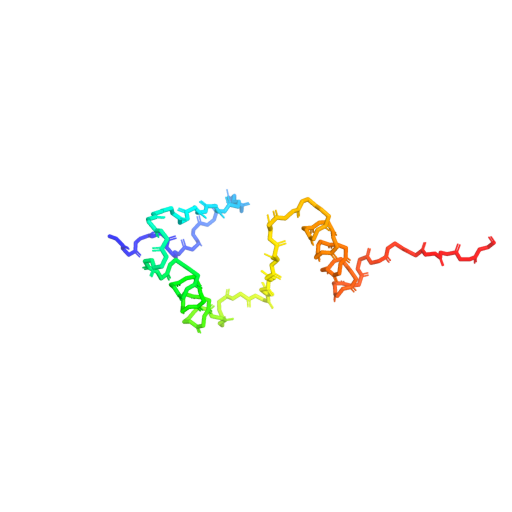R027417 P-loop containing nucleoside triphosphate hydrolase [SSF52540] (10-69)

Secondary structure (DSSP, 8-state):
---SSS--SS--PPP------STTSSHHHHHHHHHHHHGGG-S-------SSHHHHHHHHHHHHHHTT--------

Foldseek 3Di:
DPPPPDDDDDDPDDDDDDDDDDPPPCSVVVVVVVCVVCVVVDPDDADFDVPDPVRRVVSVVVVCVVVVVPDDPPDD

Organism: NCBI:txid92897

Radius of gyration: 16.73 Å; chains: 1; bounding box: 36×53×23 Å

pLDDT: mean 82.4, std 16.77, range [47.19, 96.44]